Protein AF-A0A6A4RRY5-F1 (afdb_monomer_lite)

Secondary structure (DSSP, 8-state):
-BTTB-------TTTHHHH-TTTT-----HHHHHHHHHHIIIII--TTTEEB-SS-SS-EEHHHHT--S-SS-B--TT-

InterPro domains:
  IPR002058 PAP/25A-associated [PF03828] (30-74)

Sequence (79 aa):
MVDGWNVYFFDDLETLPSRWSKYGSNTETVGELWLGLLRFYTEDFDFREHVISIRQHGRLTTFNKQWTSKYIVIEGRLM

Radius of gyration: 15.74 Å; chains: 1; bounding box: 38×20×36 Å

pLDDT: mean 88.92, std 7.23, range [55.47, 97.94]

Structure (mmCIF, N/CA/C/O backbone):
data_AF-A0A6A4RRY5-F1
#
_entry.id   AF-A0A6A4RRY5-F1
#
loop_
_atom_site.group_PDB
_atom_site.id
_atom_site.type_symbol
_atom_site.label_atom_id
_atom_site.label_alt_id
_atom_site.label_comp_id
_atom_site.label_asym_id
_atom_site.label_entity_id
_atom_site.label_seq_id
_atom_site.pdbx_PDB_ins_code
_atom_site.Cartn_x
_atom_site.Cartn_y
_atom_site.Cartn_z
_atom_site.occupancy
_atom_site.B_iso_or_equiv
_atom_site.auth_seq_id
_atom_site.auth_comp_id
_atom_site.auth_asym_id
_atom_site.auth_atom_id
_atom_site.pdbx_PDB_model_num
ATOM 1 N N . MET A 1 1 ? -19.074 -5.116 -16.845 1.00 82.94 1 MET A N 1
ATOM 2 C CA . MET A 1 1 ? -19.893 -5.302 -15.628 1.00 82.94 1 MET A CA 1
ATOM 3 C C . MET A 1 1 ? -20.027 -6.796 -15.403 1.00 82.94 1 MET A C 1
ATOM 5 O O . MET A 1 1 ? -20.365 -7.480 -16.359 1.00 82.94 1 MET A O 1
ATOM 9 N N . VAL A 1 2 ? -19.728 -7.289 -14.204 1.00 81.81 2 VAL A N 1
ATOM 10 C CA . VAL A 1 2 ? -19.975 -8.681 -13.781 1.00 81.81 2 VAL A CA 1
ATOM 11 C C . VAL A 1 2 ? -20.736 -8.591 -12.463 1.00 81.81 2 VAL A C 1
ATOM 13 O O . VAL A 1 2 ? -20.311 -7.848 -11.583 1.00 81.81 2 VAL A O 1
ATOM 16 N N . ASP A 1 3 ? -21.898 -9.234 -12.365 1.00 85.81 3 ASP A N 1
ATOM 17 C CA . ASP A 1 3 ? -22.781 -9.194 -11.184 1.00 85.81 3 ASP A CA 1
ATOM 18 C C . ASP A 1 3 ? -23.126 -7.779 -10.678 1.00 85.81 3 ASP A C 1
ATOM 20 O O . ASP A 1 3 ? -23.232 -7.529 -9.482 1.00 85.81 3 ASP A O 1
ATOM 24 N N . GLY A 1 4 ? -23.278 -6.819 -11.597 1.00 85.12 4 GLY A N 1
ATOM 25 C CA . GLY A 1 4 ? -23.560 -5.417 -11.256 1.00 85.12 4 GLY A CA 1
ATOM 26 C C . GLY A 1 4 ? -22.334 -4.598 -10.838 1.00 85.12 4 GLY A C 1
ATOM 27 O O . GLY A 1 4 ? -22.459 -3.397 -10.611 1.00 85.12 4 GLY A O 1
ATOM 28 N N . TRP A 1 5 ? -21.144 -5.199 -10.813 1.00 82.94 5 TRP A N 1
ATOM 29 C CA . TRP A 1 5 ? -19.899 -4.532 -10.447 1.00 82.94 5 TRP A CA 1
ATOM 30 C C . TRP A 1 5 ? -19.047 -4.187 -11.666 1.00 82.94 5 TRP A C 1
ATOM 32 O O . TRP A 1 5 ? -18.907 -4.964 -12.622 1.00 82.94 5 TRP A O 1
ATOM 42 N N . ASN A 1 6 ? -18.430 -3.003 -11.630 1.00 84.06 6 ASN A N 1
ATOM 43 C CA . ASN A 1 6 ? -17.397 -2.654 -12.592 1.00 84.06 6 ASN A CA 1
ATOM 44 C C . ASN A 1 6 ? -16.087 -3.363 -12.219 1.00 84.06 6 ASN A C 1
ATOM 46 O O . ASN A 1 6 ? -15.485 -3.053 -11.193 1.00 84.06 6 ASN A O 1
ATOM 50 N N . VAL A 1 7 ? -15.671 -4.303 -13.069 1.00 87.19 7 VAL A N 1
ATOM 51 C CA . VAL A 1 7 ? -14.449 -5.109 -12.917 1.00 87.19 7 VAL A CA 1
ATOM 52 C C . VAL A 1 7 ? -13.283 -4.596 -13.762 1.00 87.19 7 VAL A C 1
ATOM 54 O O . VAL A 1 7 ? -12.227 -5.219 -13.785 1.00 87.19 7 VAL A O 1
ATOM 57 N N . TYR A 1 8 ? -13.474 -3.491 -14.485 1.00 89.44 8 TYR A N 1
ATOM 58 C CA . TYR A 1 8 ? -12.426 -2.897 -15.303 1.00 89.44 8 TYR A CA 1
ATOM 59 C C . TYR A 1 8 ? -11.256 -2.422 -14.434 1.00 89.44 8 TYR A C 1
ATOM 61 O O . TYR A 1 8 ? -11.446 -1.745 -13.422 1.00 89.44 8 TYR A O 1
ATOM 69 N N . PHE A 1 9 ? -10.047 -2.723 -14.887 1.00 90.44 9 PHE A N 1
ATOM 70 C CA . PHE A 1 9 ? -8.803 -2.114 -14.443 1.00 90.44 9 PHE A CA 1
ATOM 71 C C . PHE A 1 9 ? -7.897 -1.955 -15.665 1.00 90.44 9 PHE A C 1
ATOM 73 O O . PHE A 1 9 ? -8.106 -2.602 -16.687 1.00 90.44 9 PHE A O 1
ATOM 80 N N . PHE A 1 10 ? -6.918 -1.062 -15.570 1.00 90.06 10 PHE A N 1
ATOM 81 C CA . PHE A 1 10 ? -5.930 -0.892 -16.624 1.00 90.06 10 PHE A CA 1
ATOM 82 C C . PHE A 1 10 ? -4.884 -2.013 -16.524 1.00 90.06 10 PHE A C 1
ATOM 84 O O . PHE A 1 10 ? -4.186 -2.102 -15.513 1.00 90.06 10 PHE A O 1
ATOM 91 N N . ASP A 1 11 ? -4.830 -2.887 -17.527 1.00 91.19 11 ASP A N 1
ATOM 92 C CA . ASP A 1 11 ? -4.048 -4.132 -17.546 1.00 91.19 11 ASP A CA 1
ATOM 93 C C . ASP A 1 11 ? -2.818 -4.086 -18.468 1.00 91.19 11 ASP A C 1
ATOM 95 O O . ASP A 1 11 ? -1.889 -4.876 -18.297 1.00 91.19 11 ASP A O 1
ATOM 99 N N . ASP A 1 12 ? -2.776 -3.134 -19.399 1.00 93.50 12 ASP A N 1
ATOM 100 C CA . ASP A 1 12 ? -1.653 -2.917 -20.309 1.00 93.50 12 ASP A CA 1
ATOM 101 C C . ASP A 1 12 ? -0.475 -2.210 -19.615 1.00 93.50 12 ASP A C 1
ATOM 103 O O . ASP A 1 12 ? -0.367 -0.982 -19.564 1.00 93.50 12 ASP A O 1
ATOM 107 N N . LEU A 1 13 ? 0.443 -3.010 -19.077 1.00 91.69 13 LEU A N 1
ATOM 108 C CA . LEU A 1 13 ? 1.643 -2.512 -18.405 1.00 91.69 13 LEU A CA 1
ATOM 109 C C . LEU A 1 13 ? 2.640 -1.836 -19.356 1.00 91.69 13 LEU A C 1
ATOM 111 O O . LEU A 1 13 ? 3.420 -0.999 -18.899 1.00 91.69 13 LEU A O 1
ATOM 115 N N . GLU A 1 14 ? 2.623 -2.156 -20.651 1.00 93.00 14 GLU A N 1
ATOM 116 C CA . GLU A 1 14 ? 3.564 -1.585 -21.621 1.00 93.00 14 GLU A CA 1
ATOM 117 C C . GLU A 1 14 ? 3.238 -0.118 -21.899 1.00 93.00 14 GLU A C 1
ATOM 119 O O . GLU A 1 14 ? 4.140 0.717 -21.998 1.00 93.00 14 GLU A O 1
ATOM 124 N N . THR A 1 15 ? 1.949 0.232 -21.953 1.00 94.19 15 THR A N 1
ATOM 125 C CA . THR A 1 15 ? 1.528 1.625 -22.158 1.00 94.19 15 THR A CA 1
ATOM 126 C C . THR A 1 15 ? 1.362 2.417 -20.860 1.00 94.19 15 THR A C 1
ATOM 128 O O . THR A 1 15 ? 1.161 3.637 -20.908 1.00 94.19 15 THR A O 1
ATOM 131 N N . LEU A 1 16 ? 1.533 1.783 -19.694 1.00 92.06 16 LEU A N 1
ATOM 132 C CA . LEU A 1 16 ? 1.442 2.425 -18.379 1.00 92.06 16 LEU A CA 1
ATOM 133 C C . LEU A 1 16 ? 2.310 3.693 -18.233 1.00 92.06 16 LEU A C 1
ATOM 135 O O . LEU A 1 16 ? 1.769 4.694 -17.752 1.00 92.06 16 LEU A O 1
ATOM 139 N N . PRO A 1 17 ? 3.582 3.739 -18.690 1.00 92.19 17 PRO A N 1
ATOM 140 C CA . PRO A 1 17 ? 4.414 4.940 -18.561 1.00 92.19 17 PRO A CA 1
ATOM 141 C C . PRO A 1 17 ? 3.846 6.161 -19.296 1.00 92.19 17 PRO A C 1
ATOM 143 O O . PRO A 1 17 ? 4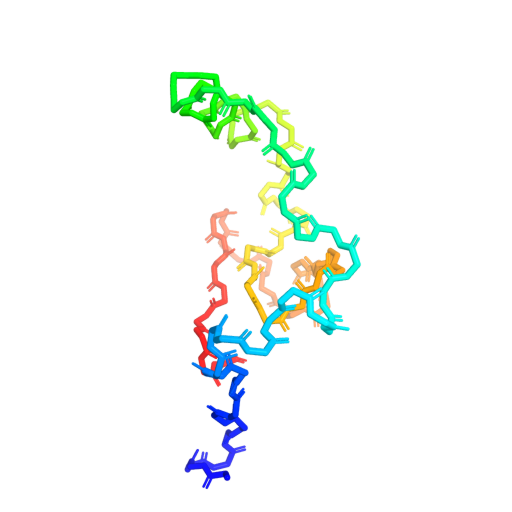.042 7.292 -18.864 1.00 92.19 17 PRO A O 1
ATOM 146 N N . SER A 1 18 ? 3.107 5.946 -20.390 1.00 92.56 18 SER A N 1
ATOM 147 C CA . SER 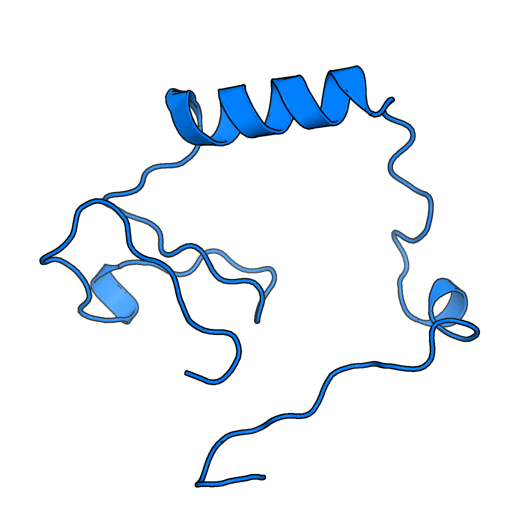A 1 18 ? 2.489 7.033 -21.164 1.00 92.56 18 SER A CA 1
ATOM 148 C C . SER A 1 18 ? 1.238 7.614 -20.499 1.00 92.56 18 SER A C 1
ATOM 150 O O . SER A 1 18 ? 0.870 8.759 -20.758 1.00 92.56 18 SER A O 1
ATOM 152 N N . ARG A 1 19 ? 0.574 6.833 -19.637 1.00 91.88 19 ARG A N 1
ATOM 153 C CA . ARG A 1 19 ? -0.696 7.206 -18.995 1.00 91.88 19 ARG A CA 1
ATOM 154 C C . ARG A 1 19 ? -0.532 7.640 -17.547 1.00 91.88 19 ARG A C 1
ATOM 156 O O . ARG A 1 19 ? -1.325 8.443 -17.059 1.00 91.88 19 ARG A O 1
ATOM 163 N N . TRP A 1 20 ? 0.471 7.113 -16.851 1.00 91.94 20 TRP A N 1
ATOM 164 C CA . TRP A 1 20 ? 0.709 7.415 -15.449 1.00 91.94 20 TRP A CA 1
ATOM 165 C C . TRP A 1 20 ? 1.881 8.379 -15.290 1.00 91.94 20 TRP A C 1
ATOM 167 O O . TRP A 1 20 ? 3.042 7.987 -15.283 1.00 91.94 20 TRP A O 1
ATOM 177 N N . SER A 1 21 ? 1.566 9.657 -15.079 1.00 91.56 21 SER A N 1
ATOM 178 C CA . SER A 1 21 ? 2.564 10.729 -14.942 1.00 91.56 21 SER A CA 1
ATOM 179 C C . SER A 1 21 ? 3.557 10.553 -13.786 1.00 91.56 21 SER A C 1
ATOM 181 O O . SER A 1 21 ? 4.594 11.207 -13.780 1.00 91.56 21 SER A O 1
ATOM 183 N N . LYS A 1 22 ? 3.253 9.691 -12.807 1.00 92.12 22 LYS A N 1
ATOM 184 C CA . LYS A 1 22 ? 4.135 9.374 -11.671 1.00 92.12 22 LYS A CA 1
ATOM 185 C C . LYS A 1 22 ? 4.897 8.056 -11.844 1.00 92.12 22 LYS A C 1
ATOM 187 O O . LYS A 1 22 ? 5.514 7.579 -10.894 1.00 92.12 22 LYS A O 1
ATOM 192 N N . TYR A 1 23 ? 4.840 7.432 -13.018 1.00 92.00 23 TYR A N 1
ATOM 193 C CA . TYR A 1 23 ? 5.574 6.198 -13.269 1.00 92.00 23 TYR A CA 1
ATOM 194 C C . TYR A 1 23 ? 7.075 6.397 -13.002 1.00 92.00 23 TYR A C 1
ATOM 196 O O . TYR A 1 23 ? 7.679 7.349 -13.492 1.00 92.00 23 TYR A O 1
ATOM 204 N N . GLY A 1 24 ? 7.667 5.516 -12.192 1.00 91.38 24 GLY A N 1
ATOM 205 C CA . GLY A 1 24 ? 9.087 5.573 -11.833 1.00 91.38 24 GLY A CA 1
ATOM 206 C C . GLY A 1 24 ? 9.492 6.734 -10.915 1.00 91.38 24 GLY A C 1
ATOM 207 O O . GLY A 1 24 ? 10.684 6.948 -10.724 1.00 91.38 24 GLY A O 1
ATOM 208 N N . SER A 1 25 ? 8.545 7.490 -10.341 1.00 95.19 25 SER A N 1
ATOM 209 C CA . SER A 1 25 ? 8.885 8.622 -9.466 1.00 95.19 25 SER A CA 1
ATOM 210 C C . SER A 1 25 ? 9.358 8.197 -8.074 1.00 95.19 25 SER A C 1
ATOM 212 O O . SER A 1 25 ? 10.076 8.946 -7.422 1.00 95.19 25 SER A O 1
ATOM 214 N N . ASN A 1 26 ? 8.902 7.039 -7.585 1.00 94.56 26 ASN A N 1
ATOM 215 C CA . ASN A 1 26 ? 9.349 6.493 -6.307 1.00 94.56 26 ASN A CA 1
ATOM 216 C C . ASN A 1 26 ? 10.654 5.716 -6.521 1.00 94.56 26 ASN A C 1
ATOM 218 O O . ASN A 1 26 ? 10.698 4.798 -7.339 1.00 94.56 26 ASN A O 1
ATOM 222 N N . THR A 1 27 ? 11.698 6.100 -5.791 1.00 96.44 27 THR A N 1
ATOM 223 C CA . THR A 1 27 ? 13.036 5.497 -5.861 1.00 96.44 27 THR A CA 1
ATOM 224 C C . THR A 1 27 ? 13.456 4.868 -4.531 1.00 96.44 27 THR A C 1
ATOM 226 O O . THR A 1 27 ? 14.643 4.627 -4.323 1.00 96.44 27 THR A O 1
ATOM 229 N N . GLU A 1 28 ? 12.511 4.665 -3.610 1.00 97.06 28 GLU A N 1
ATOM 230 C CA . GLU A 1 28 ? 12.782 4.078 -2.299 1.00 97.06 28 GLU A CA 1
ATOM 231 C C . GLU A 1 28 ? 13.161 2.602 -2.442 1.00 97.06 28 GLU A C 1
ATOM 233 O O . GLU A 1 28 ? 12.671 1.870 -3.309 1.00 97.06 28 GLU A O 1
ATOM 238 N N . THR A 1 29 ? 14.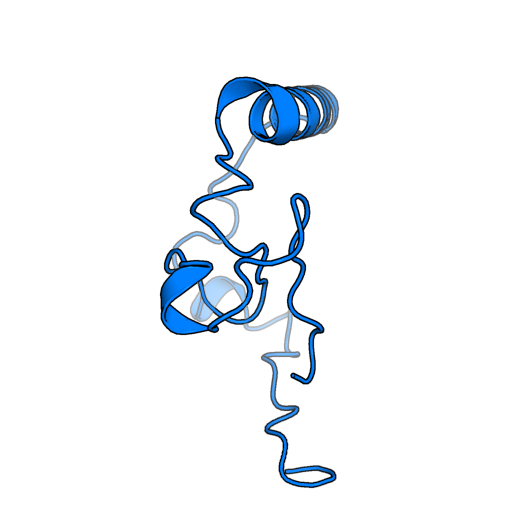049 2.145 -1.571 1.00 97.81 29 THR A N 1
ATOM 239 C CA . THR A 1 29 ? 14.414 0.735 -1.485 1.00 97.81 29 THR A CA 1
ATOM 240 C C . THR A 1 29 ? 13.271 -0.090 -0.898 1.00 97.81 29 THR A C 1
ATOM 242 O O . THR A 1 29 ? 12.403 0.404 -0.179 1.00 97.81 29 THR A O 1
ATOM 245 N N . VAL A 1 30 ? 13.305 -1.405 -1.126 1.00 97.56 30 VAL A N 1
ATOM 246 C CA . VAL A 1 30 ? 12.324 -2.334 -0.538 1.00 97.56 30 VAL A CA 1
ATOM 247 C C . VAL A 1 30 ? 12.293 -2.238 0.995 1.00 97.56 30 VAL A C 1
ATOM 249 O O . VAL A 1 30 ? 11.227 -2.356 1.593 1.00 97.56 30 VAL A O 1
ATOM 252 N N . GLY A 1 31 ? 13.445 -2.000 1.635 1.00 97.88 31 GLY A N 1
ATOM 253 C CA . GLY A 1 31 ? 13.531 -1.838 3.088 1.00 97.88 31 GLY A CA 1
ATOM 254 C C . GLY A 1 31 ? 12.836 -0.571 3.591 1.00 97.88 31 GLY A C 1
ATOM 255 O O . GLY A 1 31 ? 12.106 -0.633 4.580 1.00 97.88 31 GLY A O 1
ATOM 256 N N . GLU A 1 32 ? 13.012 0.550 2.888 1.00 97.94 32 GLU A N 1
ATOM 257 C CA . GLU A 1 32 ? 12.335 1.818 3.190 1.00 97.94 32 GLU A CA 1
ATOM 258 C C . GLU A 1 32 ? 10.823 1.695 2.997 1.00 97.94 32 GLU A C 1
ATOM 260 O O . GLU A 1 32 ? 10.067 2.046 3.900 1.00 97.94 32 GLU A O 1
ATOM 265 N N . LEU A 1 33 ? 10.382 1.080 1.895 1.00 97.75 33 LEU A N 1
ATOM 266 C CA . LEU A 1 33 ? 8.964 0.827 1.628 1.00 97.75 33 LEU A CA 1
ATOM 267 C C . LEU A 1 33 ? 8.326 -0.079 2.688 1.00 97.75 33 LEU A C 1
ATOM 269 O O . LEU A 1 33 ? 7.202 0.169 3.123 1.00 97.75 33 LEU A O 1
ATOM 273 N N . TRP A 1 34 ? 9.031 -1.126 3.123 1.00 97.50 34 TRP A N 1
ATOM 274 C CA . TRP A 1 34 ? 8.533 -2.032 4.156 1.00 97.50 34 TRP A CA 1
ATOM 275 C C . TRP A 1 34 ? 8.396 -1.337 5.511 1.00 97.50 34 TRP A C 1
ATOM 277 O O . TRP A 1 34 ? 7.351 -1.432 6.158 1.00 97.50 34 TRP A O 1
ATOM 287 N N . LEU A 1 35 ? 9.427 -0.602 5.930 1.00 97.44 35 LEU A N 1
ATOM 288 C CA . LEU A 1 35 ? 9.376 0.167 7.169 1.00 97.44 35 LEU A CA 1
ATOM 289 C C . LEU A 1 35 ? 8.297 1.256 7.099 1.00 97.44 35 LEU A C 1
ATOM 291 O O . LEU A 1 35 ? 7.552 1.441 8.060 1.00 97.44 35 LEU A O 1
ATOM 295 N N . GLY A 1 36 ? 8.177 1.925 5.952 1.00 97.38 36 GLY A N 1
ATOM 296 C CA . GLY A 1 36 ? 7.143 2.915 5.674 1.00 97.38 36 GLY A CA 1
ATOM 297 C C . GLY A 1 36 ? 5.737 2.329 5.759 1.00 97.38 36 GLY A C 1
ATOM 298 O O . GLY A 1 36 ? 4.866 2.947 6.360 1.00 97.38 36 GLY A O 1
ATOM 299 N N . LEU A 1 37 ? 5.517 1.111 5.253 1.00 96.88 37 LEU A N 1
ATOM 300 C CA . LEU A 1 37 ? 4.239 0.403 5.378 1.00 96.88 37 LEU A CA 1
ATOM 301 C C . LEU A 1 37 ? 3.879 0.142 6.841 1.00 96.88 37 LEU A C 1
ATOM 303 O O . LEU A 1 37 ? 2.744 0.402 7.245 1.00 96.88 37 LEU A O 1
ATOM 307 N N . LEU A 1 38 ? 4.830 -0.372 7.627 1.00 96.00 38 LEU A N 1
ATOM 308 C CA . LEU A 1 38 ? 4.612 -0.635 9.049 1.00 96.00 38 LEU A CA 1
ATOM 309 C C . LEU A 1 38 ? 4.268 0.659 9.780 1.00 96.00 38 LEU A C 1
ATOM 311 O O . LEU A 1 38 ? 3.233 0.727 10.437 1.00 96.00 38 LEU A O 1
ATOM 315 N N . ARG A 1 39 ? 5.091 1.694 9.588 1.00 96.69 39 ARG A N 1
ATOM 316 C CA . ARG A 1 39 ? 4.900 3.007 10.201 1.00 96.69 39 ARG A CA 1
ATOM 317 C C . ARG A 1 39 ? 3.558 3.622 9.824 1.00 96.69 39 ARG A C 1
ATOM 319 O O . ARG A 1 39 ? 2.827 4.070 10.700 1.00 96.69 39 ARG A O 1
ATOM 326 N N . PHE A 1 40 ? 3.198 3.581 8.545 1.00 95.88 40 PHE A N 1
ATOM 327 C CA . PHE A 1 40 ? 1.942 4.130 8.051 1.00 95.88 40 PHE A CA 1
ATOM 328 C C . PHE A 1 40 ? 0.738 3.509 8.759 1.00 95.88 40 PHE A C 1
ATOM 330 O O . PHE A 1 40 ? -0.131 4.228 9.243 1.00 95.88 40 PHE A O 1
ATOM 337 N N . TYR A 1 41 ? 0.698 2.180 8.878 1.00 94.81 41 TYR A N 1
ATOM 338 C CA . TYR A 1 41 ? -0.416 1.497 9.534 1.00 94.81 41 TYR A CA 1
ATOM 339 C C . TYR A 1 41 ? -0.363 1.529 11.065 1.00 94.81 41 TYR A C 1
ATOM 341 O O . TYR A 1 41 ? -1.337 1.129 11.690 1.00 94.81 41 TYR A O 1
ATOM 349 N N . THR A 1 42 ? 0.717 1.985 11.697 1.00 92.56 42 THR A N 1
ATOM 350 C CA . THR A 1 42 ? 0.773 2.121 13.164 1.00 92.56 42 THR A CA 1
ATOM 351 C C . THR A 1 42 ? 0.646 3.560 13.648 1.00 92.56 42 THR A C 1
ATOM 353 O O . THR A 1 42 ? 0.129 3.778 14.741 1.00 92.56 42 THR A O 1
ATOM 356 N N . GLU A 1 43 ? 1.122 4.526 12.865 1.00 93.88 43 GLU A N 1
ATOM 357 C CA . GLU A 1 43 ? 1.259 5.931 13.268 1.00 93.88 43 GLU A CA 1
ATOM 358 C C . GLU A 1 43 ? 0.365 6.878 12.457 1.00 93.88 43 GLU A C 1
ATOM 360 O O . GLU A 1 43 ? -0.247 7.770 13.041 1.00 93.88 43 GLU A O 1
ATOM 365 N N . ASP A 1 44 ? 0.266 6.693 11.136 1.00 90.56 44 ASP A N 1
ATOM 366 C CA . ASP A 1 44 ? -0.315 7.711 10.245 1.00 90.56 44 ASP A CA 1
ATOM 367 C C . ASP A 1 44 ? -1.767 7.422 9.828 1.00 90.56 44 ASP A C 1
ATOM 369 O O . ASP A 1 44 ? -2.552 8.344 9.581 1.00 90.56 44 ASP A O 1
ATOM 373 N N . PHE A 1 45 ? -2.136 6.147 9.688 1.00 92.00 45 PHE A N 1
ATOM 374 C CA . PHE A 1 45 ? -3.444 5.743 9.185 1.00 92.00 45 PHE A CA 1
ATOM 375 C C . PHE A 1 45 ? -4.480 5.656 10.310 1.00 92.00 45 PHE A C 1
ATOM 377 O O . PHE A 1 45 ? -4.453 4.743 11.137 1.00 92.00 45 PHE A O 1
ATOM 384 N N . ASP A 1 46 ? -5.454 6.571 10.305 1.00 90.81 46 ASP A N 1
ATOM 385 C CA . ASP A 1 46 ? -6.592 6.489 11.221 1.00 90.81 46 ASP A CA 1
ATOM 386 C C . ASP A 1 46 ? -7.635 5.484 10.718 1.00 90.81 46 ASP A C 1
ATOM 388 O O . ASP A 1 46 ? -8.504 5.802 9.902 1.00 90.81 46 ASP A O 1
ATOM 392 N N . PHE A 1 47 ? -7.562 4.271 11.262 1.00 88.44 47 PHE A N 1
ATOM 393 C CA . PHE A 1 47 ? -8.500 3.180 1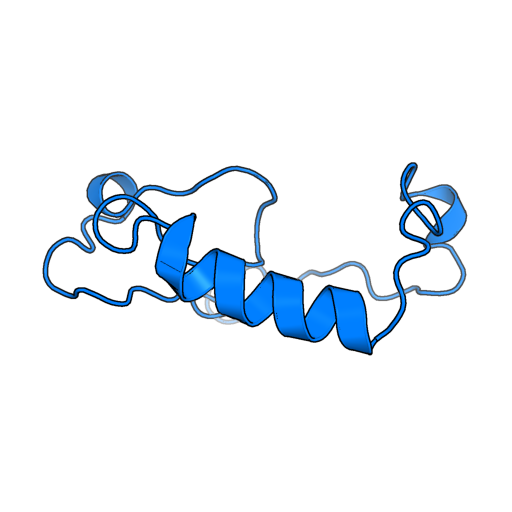1.008 1.00 88.44 47 PHE A CA 1
ATOM 394 C C . PHE A 1 47 ? -9.960 3.496 11.356 1.00 88.44 47 PHE A C 1
ATOM 396 O O . PHE A 1 47 ? -10.869 2.909 10.772 1.00 88.44 47 PHE A O 1
ATOM 403 N N . ARG A 1 48 ? -10.217 4.406 12.302 1.00 86.19 48 ARG A N 1
ATOM 404 C CA . ARG A 1 48 ? -11.591 4.756 12.694 1.00 86.19 48 ARG A CA 1
ATOM 405 C C . ARG A 1 48 ? -12.236 5.685 11.684 1.00 86.19 48 ARG A C 1
ATOM 407 O O . ARG A 1 48 ? -13.444 5.607 11.462 1.00 86.19 48 ARG A O 1
ATOM 414 N N . GLU A 1 49 ? -11.443 6.566 11.093 1.00 89.19 49 GLU A N 1
ATOM 415 C CA . GLU A 1 49 ? -11.930 7.568 10.153 1.00 89.19 49 GLU A CA 1
ATOM 416 C C . GLU A 1 49 ? -11.900 7.063 8.709 1.00 89.19 49 GLU A C 1
ATOM 418 O O . GLU A 1 49 ? -12.809 7.379 7.939 1.00 89.19 49 GLU A O 1
ATOM 423 N N . HIS A 1 50 ? -10.908 6.248 8.339 1.00 90.19 50 HIS A N 1
ATOM 424 C CA . HIS A 1 50 ? -10.623 5.907 6.949 1.00 90.19 50 HIS A CA 1
ATOM 425 C C . HIS A 1 50 ? -10.793 4.420 6.624 1.00 90.19 50 HIS A C 1
ATOM 427 O O . HIS A 1 50 ? -10.443 3.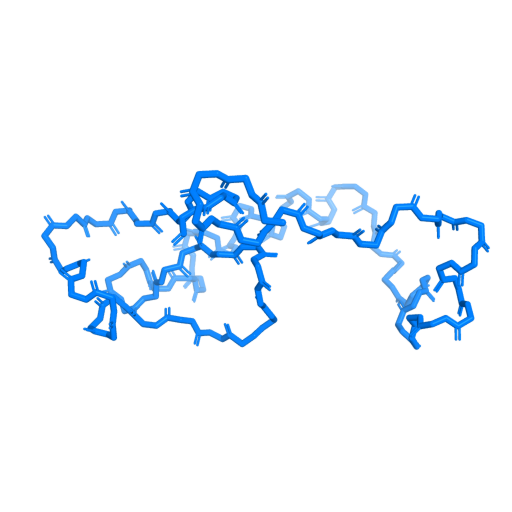528 7.392 1.00 90.19 50 HIS A O 1
ATOM 433 N N . VAL A 1 51 ? -11.289 4.162 5.415 1.00 90.94 51 VAL A N 1
ATOM 434 C CA . VAL A 1 51 ? -11.384 2.837 4.799 1.00 90.94 51 VAL A CA 1
ATOM 435 C C . VAL A 1 51 ? -10.157 2.603 3.927 1.00 90.94 51 VAL A C 1
ATOM 437 O O . VAL A 1 51 ? -9.791 3.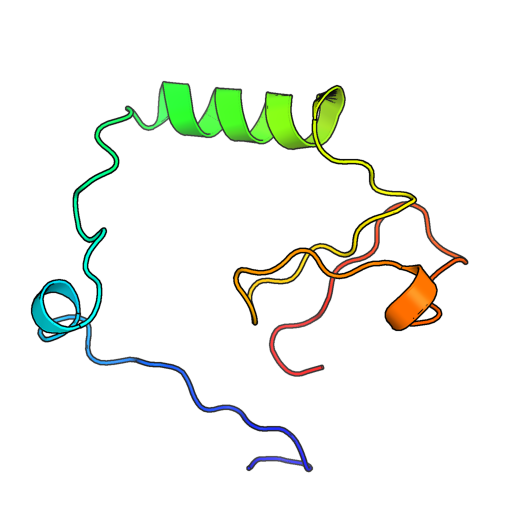454 3.113 1.00 90.94 51 VAL A O 1
ATOM 440 N N . ILE A 1 52 ? -9.548 1.426 4.052 1.00 92.25 52 ILE A N 1
ATOM 441 C CA . ILE A 1 52 ? -8.475 0.987 3.158 1.00 92.25 52 ILE A CA 1
ATOM 442 C C . ILE A 1 52 ? -9.113 0.570 1.829 1.00 92.25 52 ILE A C 1
ATOM 444 O O . ILE A 1 52 ? -9.830 -0.429 1.771 1.00 92.25 52 ILE A O 1
ATOM 448 N N . SER A 1 53 ? -8.859 1.335 0.764 1.00 91.25 53 SER A N 1
ATOM 449 C CA . SER A 1 53 ? -9.358 1.071 -0.591 1.00 91.25 53 SER A CA 1
ATOM 450 C C . SER A 1 53 ? -8.250 1.234 -1.626 1.00 91.25 53 SER A C 1
ATOM 452 O O . SER A 1 53 ? -7.451 2.165 -1.556 1.00 91.25 53 SER A O 1
ATOM 454 N N . ILE A 1 54 ? -8.237 0.335 -2.613 1.00 90.75 54 ILE A N 1
ATOM 455 C CA . ILE A 1 54 ? -7.342 0.387 -3.780 1.00 90.75 54 ILE A CA 1
ATOM 456 C C . ILE A 1 54 ? -8.063 0.833 -5.062 1.00 90.75 54 ILE A C 1
ATOM 458 O O . ILE A 1 54 ? -7.446 0.893 -6.123 1.00 90.75 54 ILE A O 1
ATOM 462 N N . ARG A 1 55 ? -9.375 1.106 -4.998 1.00 88.19 55 ARG A N 1
ATOM 463 C CA . ARG A 1 55 ? -10.189 1.455 -6.179 1.00 88.19 55 ARG A CA 1
ATOM 464 C C . ARG A 1 55 ? -10.080 2.929 -6.557 1.00 88.19 55 ARG A C 1
ATOM 466 O O . ARG A 1 55 ? -10.364 3.295 -7.694 1.00 88.19 55 ARG A O 1
ATOM 473 N N . GLN A 1 56 ? -9.678 3.767 -5.608 1.00 87.94 56 GLN A N 1
ATOM 474 C CA . GLN A 1 56 ? -9.549 5.205 -5.784 1.00 87.94 56 GLN A CA 1
ATOM 475 C C . GLN A 1 56 ? -8.334 5.737 -5.027 1.00 87.94 56 GLN A C 1
ATOM 477 O O . GLN A 1 56 ? -7.952 5.211 -3.988 1.00 87.94 56 GLN A O 1
ATOM 482 N N . HIS A 1 57 ? -7.747 6.818 -5.538 1.00 85.25 57 HIS A N 1
ATOM 483 C CA . HIS A 1 57 ? -6.619 7.489 -4.886 1.00 85.25 57 HIS A CA 1
ATOM 484 C C . HIS A 1 57 ? -7.063 8.379 -3.708 1.00 85.25 57 HIS A C 1
ATOM 486 O O . HIS A 1 57 ? -6.284 8.670 -2.806 1.00 85.25 57 HIS A O 1
ATOM 492 N N . GLY A 1 58 ? -8.308 8.866 -3.727 1.00 86.50 58 GLY A N 1
ATOM 493 C CA . GLY A 1 58 ? -8.853 9.716 -2.669 1.00 86.50 58 GLY A CA 1
ATOM 494 C C . GLY A 1 58 ? -9.171 8.932 -1.396 1.00 86.50 58 GLY A C 1
ATOM 495 O O . GLY A 1 58 ? -9.652 7.799 -1.459 1.00 86.50 58 GLY A O 1
ATOM 496 N N . ARG A 1 59 ? -8.958 9.564 -0.236 1.00 86.00 59 ARG A N 1
ATOM 497 C CA . ARG A 1 59 ? -9.349 9.009 1.066 1.00 86.00 59 ARG A CA 1
ATOM 498 C C . ARG A 1 59 ? -10.855 8.749 1.103 1.00 86.00 59 ARG A C 1
ATOM 500 O O . ARG A 1 59 ? -11.655 9.615 0.754 1.00 86.00 59 ARG A O 1
ATOM 507 N N . LEU A 1 60 ? -11.225 7.549 1.535 1.00 87.88 60 LEU A N 1
ATOM 508 C CA . LEU A 1 60 ? -12.605 7.139 1.750 1.00 87.88 60 LEU A CA 1
ATOM 509 C C . LEU A 1 60 ? -12.855 7.068 3.251 1.00 87.88 60 LEU A C 1
ATOM 511 O O . LEU A 1 60 ? -12.078 6.436 3.960 1.00 87.88 60 LEU A O 1
ATOM 515 N N . THR A 1 61 ? -13.917 7.705 3.738 1.00 87.88 61 THR A N 1
ATOM 516 C CA . THR A 1 61 ? -14.229 7.690 5.169 1.00 87.88 61 THR A CA 1
ATOM 517 C C . THR A 1 61 ? -15.158 6.534 5.530 1.00 87.88 61 THR A C 1
ATOM 519 O O . THR A 1 61 ? -16.029 6.139 4.746 1.00 87.88 61 THR A O 1
ATOM 522 N N . THR A 1 62 ? -15.005 6.004 6.742 1.00 85.44 62 THR A N 1
ATOM 523 C CA . THR A 1 62 ? -15.893 4.976 7.312 1.00 85.44 62 THR A CA 1
ATOM 524 C C . THR A 1 62 ? -17.330 5.484 7.411 1.00 85.44 62 THR A C 1
ATOM 526 O O . THR A 1 62 ? -18.269 4.728 7.168 1.00 85.44 62 THR A O 1
ATOM 529 N N . PHE A 1 63 ? -17.506 6.783 7.672 1.00 82.94 63 PHE A N 1
ATOM 530 C CA . PHE A 1 63 ? -18.801 7.458 7.684 1.00 82.94 63 PHE A CA 1
ATOM 531 C C . PHE A 1 63 ? -19.512 7.382 6.326 1.00 82.94 63 PHE A C 1
ATOM 533 O O . PHE A 1 63 ? -20.663 6.953 6.266 1.00 82.94 63 PHE A O 1
ATOM 540 N N . ASN A 1 64 ? -18.817 7.708 5.229 1.00 82.50 64 ASN A N 1
ATOM 541 C CA . ASN A 1 64 ? -19.399 7.668 3.882 1.00 82.50 64 ASN A CA 1
ATOM 542 C C . ASN A 1 64 ? -19.837 6.253 3.479 1.00 82.50 64 ASN A C 1
ATOM 544 O O . ASN A 1 64 ? -20.826 6.094 2.766 1.00 82.50 64 ASN A O 1
ATOM 548 N N . LYS A 1 65 ? -19.121 5.224 3.946 1.00 82.81 65 LYS A N 1
ATOM 549 C CA . LYS A 1 65 ? -19.475 3.813 3.724 1.00 82.81 65 LYS A CA 1
ATOM 550 C C . LYS A 1 65 ? -20.451 3.243 4.756 1.00 82.81 65 LYS A C 1
ATOM 552 O O . LYS A 1 65 ? -20.890 2.111 4.590 1.00 82.81 65 LYS A O 1
ATOM 557 N N . GLN A 1 66 ? -20.789 3.994 5.807 1.00 85.25 66 GLN A N 1
ATOM 558 C CA . GLN A 1 66 ? -21.549 3.508 6.967 1.00 85.25 66 GLN A CA 1
ATOM 559 C C . GLN A 1 66 ? -20.891 2.287 7.646 1.00 85.25 66 GLN A C 1
ATOM 561 O O . GLN A 1 66 ? -21.553 1.445 8.252 1.00 85.25 66 GLN A O 1
ATOM 566 N N . TRP A 1 67 ? -19.564 2.183 7.559 1.00 85.25 67 TRP A N 1
ATOM 567 C CA . TRP A 1 67 ? -18.760 1.086 8.101 1.00 85.25 67 TRP A CA 1
ATOM 568 C C . TRP A 1 67 ? -18.110 1.485 9.428 1.00 85.25 67 TRP A C 1
ATOM 570 O O . TRP A 1 67 ? -16.900 1.405 9.600 1.00 85.25 67 TRP A O 1
ATOM 580 N N . THR A 1 68 ? -18.918 1.941 10.382 1.00 80.88 68 THR A N 1
ATOM 581 C CA . THR A 1 68 ? -18.444 2.477 11.674 1.00 80.88 68 THR A CA 1
ATOM 582 C C . THR A 1 68 ? -18.320 1.420 12.775 1.00 80.88 68 THR A C 1
ATOM 584 O O . THR A 1 68 ? -17.905 1.723 13.889 1.00 80.88 68 THR A O 1
ATOM 587 N N . SER A 1 69 ? -18.695 0.170 12.489 1.00 79.38 69 SER A N 1
ATOM 588 C CA . SER A 1 69 ? -18.789 -0.903 13.487 1.00 79.38 69 SER A CA 1
ATOM 589 C C . SER A 1 69 ? -17.501 -1.708 13.678 1.00 79.38 69 SER A C 1
ATOM 591 O O . SER A 1 69 ? -17.398 -2.484 14.630 1.00 79.38 69 SER A O 1
ATOM 593 N N . LYS A 1 70 ? -16.524 -1.565 12.777 1.00 80.31 70 LYS A N 1
ATOM 594 C CA . LYS A 1 70 ? -15.248 -2.291 12.805 1.00 80.31 70 LYS A CA 1
ATOM 595 C C . LYS A 1 70 ? -14.098 -1.300 12.913 1.00 80.31 70 LYS A C 1
ATOM 597 O O . LYS A 1 70 ? -14.177 -0.208 12.371 1.00 80.31 70 LYS A O 1
ATOM 602 N N . TYR A 1 71 ? -13.040 -1.705 13.616 1.00 78.50 71 TYR A N 1
ATOM 603 C CA . TYR A 1 71 ? -11.831 -0.892 13.727 1.00 78.50 71 TYR A CA 1
ATOM 604 C C . TYR A 1 71 ? -11.041 -0.945 12.421 1.00 78.50 71 TYR A C 1
ATOM 606 O O . TYR A 1 71 ? -10.787 0.082 11.828 1.00 78.50 71 TYR A O 1
ATOM 614 N N . ILE A 1 72 ? -10.732 -2.140 11.913 1.00 85.50 72 ILE A N 1
ATOM 615 C CA . ILE A 1 72 ? -10.075 -2.290 10.611 1.00 85.50 72 ILE A CA 1
ATOM 616 C C . ILE A 1 72 ? -11.146 -2.476 9.540 1.00 85.50 72 ILE A C 1
ATOM 618 O O . ILE A 1 72 ? -11.926 -3.430 9.601 1.00 85.50 72 ILE A O 1
ATOM 622 N N . VAL A 1 73 ? -11.163 -1.578 8.556 1.00 85.50 73 VAL A N 1
ATOM 623 C CA . VAL A 1 73 ? -12.144 -1.580 7.471 1.00 85.50 73 VAL A CA 1
ATOM 624 C C . VAL A 1 73 ? -11.427 -1.611 6.124 1.00 85.50 73 VAL A C 1
ATOM 626 O O . VAL A 1 73 ? -10.703 -0.680 5.772 1.00 85.50 73 VAL A O 1
ATOM 629 N N . ILE A 1 74 ? -11.627 -2.695 5.374 1.00 87.75 74 ILE A N 1
ATOM 630 C CA . ILE A 1 74 ? -10.980 -2.939 4.080 1.00 87.75 74 ILE A CA 1
ATOM 631 C C . ILE A 1 74 ? -12.063 -3.117 3.021 1.00 87.75 74 ILE A C 1
ATOM 633 O O . ILE A 1 74 ? -12.934 -3.979 3.155 1.00 87.75 74 ILE A O 1
ATOM 637 N N . GLU A 1 75 ? -11.998 -2.317 1.962 1.00 86.19 75 GLU A N 1
ATOM 638 C CA . GLU A 1 75 ? -12.854 -2.473 0.791 1.00 86.19 75 GLU A CA 1
ATOM 639 C C . GLU A 1 75 ? -12.300 -3.580 -0.117 1.00 86.19 75 GLU A C 1
ATOM 641 O O . GLU A 1 75 ? -11.132 -3.569 -0.516 1.00 86.19 75 GLU A O 1
ATOM 646 N N . GLY A 1 76 ? -13.144 -4.558 -0.451 1.00 80.75 76 GLY A N 1
ATOM 647 C CA . GLY A 1 76 ? -12.794 -5.580 -1.432 1.00 80.75 76 GLY A CA 1
ATOM 648 C C . GLY A 1 76 ? -12.648 -4.974 -2.829 1.00 80.75 76 GLY A C 1
ATOM 649 O O . GLY A 1 76 ? -13.365 -4.050 -3.187 1.00 80.75 76 GLY A O 1
ATOM 650 N N . ARG A 1 77 ? -11.774 -5.541 -3.673 1.00 69.12 77 ARG A N 1
ATOM 651 C CA . ARG A 1 77 ? -11.521 -5.050 -5.047 1.00 69.12 77 ARG A CA 1
ATOM 652 C C . ARG A 1 77 ? -12.799 -4.870 -5.889 1.00 69.12 77 ARG A C 1
ATOM 654 O O . ARG A 1 77 ? -12.812 -4.051 -6.803 1.00 69.12 77 ARG A O 1
ATOM 661 N N . LEU A 1 78 ? -13.835 -5.659 -5.607 1.00 66.44 78 LEU A N 1
ATOM 662 C CA . LEU A 1 78 ? -15.077 -5.688 -6.373 1.00 66.44 78 LEU A CA 1
ATOM 663 C C . LEU A 1 78 ? -16.247 -4.958 -5.706 1.00 66.44 78 LEU A C 1
ATOM 665 O O . LEU A 1 78 ? -17.155 -4.595 -6.443 1.00 66.44 78 LEU A O 1
ATOM 669 N N . MET A 1 79 ? -16.209 -4.701 -4.390 1.00 55.47 79 MET A N 1
ATOM 670 C CA . MET A 1 79 ? -17.278 -4.020 -3.626 1.00 55.47 79 MET A CA 1
ATOM 671 C C . MET A 1 79 ? -17.033 -2.512 -3.488 1.00 55.47 79 MET A C 1
ATOM 673 O O . MET A 1 79 ? -17.979 -1.785 -3.111 1.00 55.47 79 MET A O 1
#

Foldseek 3Di:
DPPPWDPDDDDPPVCCVVVPVCVPVDPDDPVRVVVVVVCCVPPPDQQQFFEADPQDPDTDGCVVVVNNPDSHHYDDSGD

Organism: Scophthalmus maximus (NCBI:txid52904)